Protein AF-A0A1A6G468-F1 (afdb_monomer)

Radius of gyration: 15.58 Å; Cα contacts (8 Å, |Δi|>4): 141; chains: 1; bounding box: 33×45×39 Å

Structure (mmCIF, N/CA/C/O backbone):
data_AF-A0A1A6G468-F1
#
_entry.id   AF-A0A1A6G468-F1
#
loop_
_atom_site.group_PDB
_atom_site.id
_atom_site.type_symbol
_atom_site.label_atom_id
_atom_site.label_alt_id
_atom_site.label_comp_id
_atom_site.label_asym_id
_atom_site.label_entity_id
_atom_site.label_seq_id
_atom_site.pdbx_PDB_ins_code
_atom_site.Cartn_x
_atom_site.Cartn_y
_atom_site.Cartn_z
_atom_site.occupancy
_atom_site.B_iso_or_equiv
_atom_site.auth_seq_id
_atom_site.auth_comp_id
_atom_site.auth_asym_id
_atom_site.auth_atom_id
_atom_site.pdbx_PDB_model_num
ATOM 1 N N . GLU A 1 1 ? 2.244 26.603 7.403 1.00 63.00 1 GLU A N 1
ATOM 2 C CA . GLU A 1 1 ? 0.887 27.161 7.186 1.00 63.00 1 GLU A CA 1
ATOM 3 C C . GLU A 1 1 ? 0.412 27.068 5.733 1.00 63.00 1 GLU A C 1
ATOM 5 O O . GLU A 1 1 ? -0.586 26.402 5.487 1.00 63.00 1 GLU A O 1
ATOM 10 N N . LEU A 1 2 ? 1.125 27.637 4.749 1.00 81.56 2 LEU A N 1
ATOM 11 C CA . LEU A 1 2 ? 0.726 27.554 3.328 1.00 81.56 2 LEU A CA 1
ATOM 12 C C . LEU A 1 2 ? 0.704 26.121 2.764 1.00 81.56 2 LEU A C 1
ATOM 14 O O . LEU A 1 2 ? -0.231 25.760 2.056 1.00 81.56 2 LEU A O 1
ATOM 18 N N . VAL A 1 3 ? 1.693 25.289 3.108 1.00 79.81 3 VAL A N 1
ATOM 19 C CA . VAL A 1 3 ? 1.761 23.889 2.641 1.00 79.81 3 VAL A CA 1
ATOM 20 C C . VAL A 1 3 ? 0.541 23.091 3.106 1.00 79.81 3 VAL A C 1
ATOM 22 O O . VAL A 1 3 ? -0.083 22.399 2.311 1.00 79.81 3 VAL A O 1
ATOM 25 N N . THR A 1 4 ? 0.134 23.252 4.366 1.00 81.19 4 THR A N 1
ATOM 26 C CA . THR A 1 4 ? -1.080 22.625 4.904 1.00 81.19 4 THR A CA 1
ATOM 27 C C . THR A 1 4 ? -2.331 23.125 4.181 1.00 81.19 4 THR A C 1
ATOM 29 O O . THR A 1 4 ? -3.177 22.314 3.811 1.00 81.19 4 THR A O 1
ATOM 32 N N . LYS A 1 5 ? -2.419 24.434 3.897 1.00 88.19 5 LYS A N 1
ATOM 33 C CA . LYS A 1 5 ? -3.547 25.047 3.173 1.00 88.19 5 LYS A CA 1
ATOM 34 C C . LYS A 1 5 ? -3.749 24.464 1.768 1.00 88.19 5 LYS A C 1
ATOM 36 O O . LYS A 1 5 ? -4.887 24.276 1.355 1.00 88.19 5 LYS A O 1
ATOM 41 N N . TYR A 1 6 ? -2.668 24.165 1.048 1.00 90.19 6 TYR A N 1
ATOM 42 C CA . TYR A 1 6 ? -2.725 23.624 -0.320 1.00 90.19 6 TYR A CA 1
ATOM 43 C C . TYR A 1 6 ? -2.484 22.109 -0.403 1.00 90.19 6 TYR A C 1
ATOM 45 O O . TYR A 1 6 ? -2.405 21.546 -1.494 1.00 90.19 6 TYR A O 1
ATOM 53 N N . SER A 1 7 ? -2.411 21.426 0.739 1.00 89.75 7 SER A N 1
ATOM 54 C CA . SER A 1 7 ? -2.079 20.000 0.814 1.00 89.75 7 SER A CA 1
ATOM 55 C C . SER A 1 7 ? -3.054 19.104 0.040 1.00 89.75 7 SER A C 1
ATOM 57 O O . SER A 1 7 ? -2.625 18.194 -0.658 1.00 89.75 7 SER A O 1
ATOM 59 N N . GLN A 1 8 ? -4.350 19.414 0.058 1.00 89.00 8 GLN A N 1
ATOM 60 C CA . GLN A 1 8 ? -5.366 18.691 -0.718 1.00 89.00 8 GLN A CA 1
ATOM 61 C C . GLN A 1 8 ? -5.149 18.804 -2.238 1.00 89.00 8 GLN A C 1
ATOM 63 O O . GLN A 1 8 ? -5.319 17.834 -2.979 1.00 89.00 8 GLN A O 1
ATOM 68 N N . GLN A 1 9 ? -4.715 19.973 -2.722 1.00 92.44 9 GLN A N 1
ATOM 69 C CA . GLN A 1 9 ? -4.382 20.163 -4.138 1.00 92.44 9 GLN A CA 1
ATOM 70 C C . GLN A 1 9 ? -3.110 19.398 -4.510 1.00 92.44 9 GLN A C 1
ATOM 72 O O . GLN A 1 9 ? -3.045 18.811 -5.587 1.00 92.44 9 GLN A O 1
ATOM 77 N N . MET A 1 10 ? -2.135 19.348 -3.599 1.00 92.69 10 MET A N 1
ATOM 78 C CA . MET A 1 10 ? -0.915 18.558 -3.763 1.00 92.69 10 MET A CA 1
ATOM 79 C C . MET A 1 10 ? -1.222 17.057 -3.859 1.00 92.69 10 MET A C 1
ATOM 81 O O . MET A 1 10 ? -0.737 16.411 -4.783 1.00 92.69 10 MET A O 1
ATOM 85 N N . VAL A 1 11 ? -2.060 16.511 -2.967 1.00 92.69 11 VAL A N 1
ATOM 86 C CA . VAL A 1 11 ? -2.504 15.102 -3.010 1.00 92.69 11 VAL A CA 1
ATOM 87 C C . VAL A 1 11 ? -3.143 14.786 -4.362 1.00 92.69 11 VAL A C 1
ATOM 89 O O . VAL A 1 11 ? -2.744 13.838 -5.040 1.00 92.69 11 VAL A O 1
ATOM 92 N N . LYS A 1 12 ? -4.092 15.625 -4.797 1.00 92.94 12 LYS A N 1
ATOM 93 C CA . LYS A 1 12 ? -4.764 15.464 -6.091 1.00 92.94 12 LYS A CA 1
ATOM 94 C C . LYS A 1 12 ? -3.777 15.524 -7.260 1.00 92.94 12 LYS A C 1
ATOM 96 O O . LYS A 1 12 ? -3.847 14.675 -8.145 1.00 92.94 12 LYS A O 1
ATOM 101 N N . GLY A 1 13 ? -2.862 16.492 -7.255 1.00 94.44 13 GLY A N 1
ATOM 102 C CA . GLY A 1 13 ? -1.837 16.641 -8.287 1.00 94.44 13 GLY A CA 1
ATOM 103 C C . GLY A 1 13 ? -0.906 15.431 -8.355 1.00 94.44 13 GLY A C 1
ATOM 104 O O . GLY A 1 13 ? -0.670 14.905 -9.436 1.00 94.44 13 GLY A O 1
ATOM 105 N N . MET A 1 14 ? -0.449 14.927 -7.207 1.00 94.25 14 MET A N 1
ATOM 106 C CA . MET A 1 14 ? 0.407 13.740 -7.130 1.00 94.25 14 MET A CA 1
ATOM 107 C C . MET A 1 14 ? -0.289 12.495 -7.695 1.00 94.25 14 MET A C 1
ATOM 109 O O . MET A 1 14 ? 0.294 11.785 -8.512 1.00 94.25 14 MET A O 1
ATOM 113 N N . LEU A 1 15 ? -1.552 12.256 -7.323 1.00 93.44 15 LEU A N 1
ATOM 114 C CA . LEU A 1 15 ? -2.331 11.138 -7.864 1.00 93.44 15 LEU A CA 1
ATOM 115 C C . LEU A 1 15 ? -2.557 11.267 -9.373 1.00 93.44 15 LEU A C 1
ATOM 117 O O . LEU A 1 15 ? -2.464 10.272 -10.090 1.00 93.44 15 LEU A O 1
ATOM 121 N N . GLN A 1 16 ? -2.823 12.477 -9.873 1.00 94.31 16 GLN A N 1
ATOM 122 C CA . GLN A 1 16 ? -2.962 12.723 -11.310 1.00 94.31 16 GLN A CA 1
ATOM 123 C C . GLN A 1 16 ? -1.652 12.481 -12.062 1.00 94.31 16 GLN A C 1
ATOM 125 O O . GLN A 1 16 ? -1.681 11.899 -13.141 1.00 94.31 16 GLN A O 1
ATOM 130 N N . LEU A 1 17 ? -0.509 12.876 -11.495 1.00 94.75 17 LEU A N 1
ATOM 131 C CA . LEU A 1 17 ? 0.802 12.605 -12.085 1.00 94.75 17 LEU A CA 1
ATOM 132 C C . LEU A 1 17 ? 1.085 11.102 -12.168 1.00 94.75 17 LEU A C 1
ATOM 134 O O . LEU A 1 17 ? 1.522 10.635 -13.215 1.00 94.75 17 LEU A O 1
ATOM 138 N N . LEU A 1 18 ? 0.796 10.341 -11.108 1.00 92.25 18 LEU A N 1
ATOM 139 C CA . LEU A 1 18 ? 0.961 8.882 -11.103 1.00 92.25 18 LEU A CA 1
ATOM 140 C C . LEU A 1 18 ? 0.019 8.194 -12.104 1.00 92.25 18 LEU A C 1
ATOM 142 O O . LEU A 1 18 ? 0.460 7.355 -12.890 1.00 92.25 18 LEU A O 1
ATOM 146 N N . SER A 1 19 ? -1.251 8.607 -12.130 1.00 92.81 19 SER A N 1
ATOM 147 C CA . SER A 1 19 ? -2.275 8.034 -13.017 1.00 92.81 19 SER A CA 1
ATOM 148 C C . SER A 1 19 ? -1.985 8.312 -14.495 1.00 92.81 19 SER A C 1
ATOM 150 O O . SER A 1 19 ? -2.157 7.435 -15.335 1.00 92.81 19 SER A O 1
ATOM 152 N N . ASN A 1 20 ? -1.515 9.521 -14.816 1.00 92.62 20 ASN A N 1
ATOM 153 C CA . ASN A 1 20 ? -1.282 9.959 -16.195 1.00 92.62 20 ASN A CA 1
ATOM 154 C C . ASN A 1 20 ? 0.153 9.698 -16.683 1.00 92.62 20 ASN A C 1
ATOM 156 O O . ASN A 1 20 ? 0.489 10.072 -17.806 1.00 92.62 20 ASN A O 1
ATOM 160 N N . CYS A 1 21 ? 1.021 9.104 -15.857 1.00 91.12 21 CYS A N 1
ATOM 161 C CA . CYS A 1 21 ? 2.400 8.819 -16.241 1.00 91.12 21 CYS A CA 1
ATOM 162 C C . CYS A 1 21 ? 2.435 7.754 -17.362 1.00 91.12 21 CYS A C 1
ATOM 164 O O . CYS A 1 21 ? 1.952 6.641 -17.137 1.00 91.12 21 CYS A O 1
ATOM 166 N N . PRO A 1 22 ? 3.020 8.037 -18.543 1.00 89.06 22 PRO A N 1
ATOM 167 C CA . PRO A 1 22 ? 3.058 7.089 -19.658 1.00 89.06 22 PRO A CA 1
ATOM 168 C C . PRO A 1 22 ? 3.763 5.776 -19.294 1.00 89.06 22 PRO A C 1
ATOM 170 O O . PRO A 1 22 ? 4.799 5.781 -18.616 1.00 89.06 22 PRO A O 1
ATOM 173 N N . ALA A 1 23 ? 3.221 4.650 -19.763 1.00 84.75 23 ALA A N 1
ATOM 174 C CA . ALA A 1 23 ? 3.728 3.309 -19.456 1.00 84.75 23 ALA A CA 1
ATOM 175 C C . ALA A 1 23 ? 5.144 3.063 -20.006 1.00 84.75 23 ALA A C 1
ATOM 177 O O . ALA A 1 23 ? 5.907 2.278 -19.444 1.00 84.75 23 ALA A O 1
ATOM 178 N N . GLU A 1 24 ? 5.513 3.775 -21.069 1.00 84.12 24 GLU A N 1
ATOM 179 C CA . GLU A 1 24 ? 6.810 3.710 -21.740 1.00 84.12 24 GLU A CA 1
ATOM 180 C C . GLU A 1 24 ? 7.930 4.346 -20.898 1.00 84.12 24 GLU A C 1
ATOM 182 O O . GLU A 1 24 ? 9.111 4.078 -21.113 1.00 84.12 24 GLU A O 1
ATOM 187 N N . THR A 1 25 ? 7.578 5.173 -19.906 1.00 87.00 25 THR A N 1
ATOM 188 C CA . THR A 1 25 ? 8.527 5.978 -19.120 1.00 87.00 25 THR A CA 1
ATOM 189 C C . THR A 1 25 ? 8.710 5.464 -17.692 1.00 87.00 25 THR A C 1
ATOM 191 O O . THR A 1 25 ? 8.506 6.179 -16.711 1.00 87.00 25 THR A O 1
ATOM 194 N N . ALA A 1 26 ? 9.164 4.213 -17.558 1.00 88.00 26 ALA A N 1
ATOM 195 C CA . ALA A 1 26 ? 9.391 3.575 -16.255 1.00 88.00 26 ALA A CA 1
ATOM 196 C C . ALA A 1 26 ? 10.322 4.387 -15.327 1.00 88.00 26 ALA A C 1
ATOM 198 O O . ALA A 1 26 ? 10.096 4.446 -14.118 1.00 88.00 26 ALA A O 1
ATOM 199 N N . HIS A 1 27 ? 11.338 5.059 -15.882 1.00 90.19 27 HIS A N 1
ATOM 200 C CA . HIS A 1 27 ? 12.250 5.893 -15.096 1.00 90.19 27 HIS A CA 1
ATOM 201 C C . HIS A 1 27 ? 11.550 7.110 -14.474 1.00 90.19 27 HIS A C 1
ATOM 203 O O . HIS A 1 27 ? 11.727 7.364 -13.287 1.00 90.19 27 HIS A O 1
ATOM 209 N N . LEU A 1 28 ? 10.705 7.816 -15.233 1.00 91.88 28 LEU A N 1
ATOM 210 C CA . LEU A 1 28 ? 9.940 8.949 -14.708 1.00 91.88 28 LEU A CA 1
ATO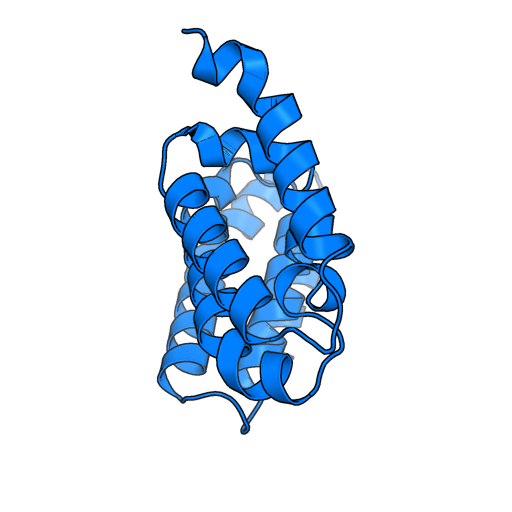M 211 C C . LEU A 1 28 ? 9.000 8.496 -13.587 1.00 91.88 28 LEU A C 1
ATOM 213 O O . LEU A 1 28 ? 8.922 9.136 -12.541 1.00 91.88 28 LEU A O 1
ATOM 217 N N . ARG A 1 29 ? 8.330 7.355 -13.778 1.00 93.88 29 ARG A N 1
ATOM 218 C CA . ARG A 1 29 ? 7.447 6.783 -12.760 1.00 93.88 29 ARG A CA 1
ATOM 219 C C . ARG A 1 29 ? 8.193 6.440 -11.471 1.00 93.88 29 ARG A C 1
ATOM 221 O O . ARG A 1 29 ? 7.673 6.693 -10.388 1.00 93.88 29 ARG A O 1
ATOM 228 N N . LYS A 1 30 ? 9.423 5.927 -11.576 1.00 93.69 30 LYS A N 1
ATOM 229 C CA . LYS A 1 30 ? 10.297 5.689 -10.420 1.00 93.69 30 LYS A CA 1
ATOM 230 C C . LYS A 1 30 ? 10.534 6.972 -9.623 1.00 93.69 30 LYS A C 1
ATOM 232 O O . LYS A 1 30 ? 10.338 6.971 -8.412 1.00 93.69 30 LYS A O 1
ATOM 237 N N . GLU A 1 31 ? 10.917 8.055 -10.294 1.00 94.69 31 GLU A N 1
ATOM 238 C CA . GLU A 1 31 ? 11.186 9.339 -9.635 1.00 94.69 31 GLU A CA 1
ATOM 239 C C . GLU A 1 31 ? 9.920 9.927 -8.998 1.00 94.69 31 GLU A C 1
ATOM 241 O O . GLU A 1 31 ? 9.965 10.404 -7.863 1.00 94.69 31 GLU A O 1
ATOM 246 N N . LEU A 1 32 ? 8.767 9.813 -9.669 1.00 94.56 32 LEU A N 1
ATOM 247 C CA . LEU A 1 32 ? 7.474 10.202 -9.096 1.00 94.56 32 LEU A CA 1
ATOM 248 C C . LEU A 1 32 ? 7.146 9.404 -7.831 1.00 94.56 32 LEU A C 1
ATOM 250 O O . LEU A 1 32 ? 6.709 9.985 -6.840 1.00 94.56 32 LEU A O 1
ATOM 254 N N . LEU A 1 33 ? 7.383 8.091 -7.837 1.00 94.69 33 LEU A N 1
ATOM 255 C CA . LEU A 1 33 ? 7.133 7.232 -6.683 1.00 94.69 33 LEU A CA 1
ATOM 256 C C . LEU A 1 33 ? 8.085 7.544 -5.516 1.00 94.69 33 LEU A C 1
ATOM 258 O O . LEU A 1 33 ? 7.659 7.551 -4.363 1.00 94.69 33 LEU A O 1
ATOM 262 N N . ILE A 1 34 ? 9.352 7.862 -5.796 1.00 95.06 34 ILE A N 1
ATOM 263 C CA . ILE A 1 34 ? 10.320 8.309 -4.781 1.00 95.06 34 ILE A CA 1
ATOM 264 C C . ILE A 1 34 ? 9.892 9.656 -4.181 1.00 95.06 34 ILE A C 1
ATOM 266 O O . ILE A 1 34 ? 9.909 9.826 -2.961 1.00 95.06 34 ILE A O 1
ATOM 270 N N . ALA A 1 35 ? 9.463 10.608 -5.012 1.00 94.81 35 ALA A N 1
ATOM 271 C CA . ALA A 1 35 ? 8.948 11.890 -4.539 1.00 94.81 35 ALA A CA 1
ATOM 272 C C . ALA A 1 35 ? 7.680 11.712 -3.687 1.00 94.81 35 ALA A C 1
ATOM 274 O O . ALA A 1 35 ? 7.579 12.288 -2.602 1.00 94.81 35 ALA A O 1
ATOM 275 N N . ALA A 1 36 ? 6.752 10.860 -4.134 1.00 94.44 36 ALA A N 1
ATOM 276 C CA . ALA A 1 36 ? 5.559 10.497 -3.379 1.00 94.44 36 ALA A CA 1
ATOM 277 C C . ALA A 1 36 ? 5.928 9.885 -2.023 1.00 94.44 36 ALA A C 1
ATOM 279 O O . ALA A 1 36 ? 5.415 10.331 -1.000 1.00 94.44 36 ALA A O 1
ATOM 280 N N . LYS A 1 37 ? 6.881 8.943 -1.987 1.00 95.19 37 LYS A N 1
ATOM 281 C CA . LYS A 1 37 ? 7.392 8.359 -0.741 1.00 95.19 37 LYS A CA 1
ATOM 282 C C . LYS A 1 37 ? 7.845 9.438 0.238 1.00 95.19 37 LYS A C 1
ATOM 284 O O . LYS A 1 37 ? 7.416 9.420 1.388 1.00 95.19 37 LYS A O 1
ATOM 289 N N . HIS A 1 38 ? 8.660 10.398 -0.201 1.00 94.81 38 HIS A N 1
ATOM 290 C CA . HIS A 1 38 ? 9.108 11.476 0.683 1.00 94.81 38 HIS A CA 1
ATOM 291 C C . HIS A 1 38 ? 7.930 12.261 1.271 1.00 94.81 38 HIS A C 1
ATOM 293 O O . HIS A 1 38 ? 7.904 12.496 2.476 1.00 94.81 38 HIS A O 1
ATOM 299 N N . ILE A 1 39 ? 6.912 12.586 0.470 1.00 93.00 39 ILE A N 1
ATOM 300 C CA . ILE A 1 39 ? 5.705 13.277 0.947 1.00 93.00 39 ILE A CA 1
ATOM 301 C C . ILE A 1 39 ? 4.941 12.424 1.973 1.00 93.00 39 ILE A C 1
ATOM 303 O O . ILE A 1 39 ? 4.562 12.933 3.031 1.00 93.00 39 ILE A O 1
ATOM 307 N N . LEU A 1 40 ? 4.752 11.132 1.695 1.00 93.81 40 LEU A N 1
ATOM 308 C CA . LEU A 1 40 ? 4.027 10.187 2.553 1.00 93.81 40 LEU A CA 1
ATOM 309 C C . LEU A 1 40 ? 4.735 9.912 3.889 1.00 93.81 40 LEU A C 1
ATOM 311 O O . LEU A 1 40 ? 4.086 9.517 4.853 1.00 93.81 40 LEU A O 1
ATOM 315 N N . THR A 1 41 ? 6.042 10.165 3.984 1.00 91.38 41 THR A N 1
ATOM 316 C CA . THR A 1 41 ? 6.773 10.095 5.264 1.00 91.38 41 THR A CA 1
ATOM 317 C C . THR A 1 41 ? 6.613 11.345 6.137 1.00 91.38 41 THR A C 1
ATOM 319 O O . THR A 1 41 ? 6.973 11.327 7.311 1.00 91.38 41 THR A O 1
ATOM 322 N N . THR A 1 42 ? 6.033 12.429 5.613 1.00 92.56 42 THR A N 1
ATOM 323 C CA . THR A 1 42 ? 5.772 13.662 6.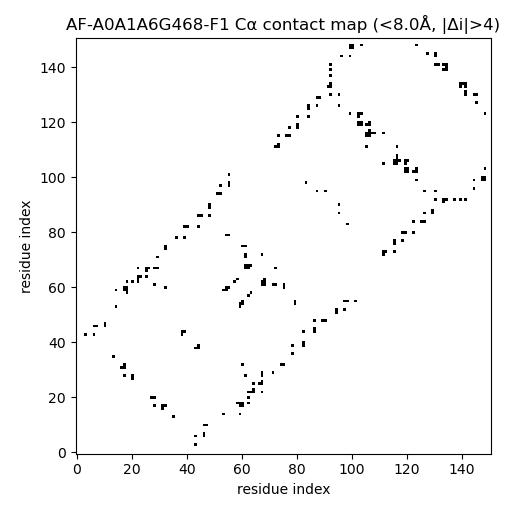380 1.00 92.56 42 THR A CA 1
ATOM 324 C C . THR A 1 42 ? 4.398 13.648 7.056 1.00 92.56 42 THR A C 1
ATOM 326 O O . THR A 1 42 ? 3.578 12.761 6.822 1.00 92.56 42 THR A O 1
ATOM 329 N N . GLU A 1 43 ? 4.093 14.677 7.852 1.00 90.00 43 GLU A N 1
ATOM 330 C CA . GLU A 1 43 ? 2.764 14.888 8.453 1.00 90.00 43 GLU A CA 1
ATOM 331 C C . GLU A 1 43 ? 1.634 15.072 7.420 1.00 90.00 43 GLU A C 1
ATOM 333 O O . GLU A 1 43 ? 0.454 14.926 7.747 1.00 90.00 43 GLU A O 1
ATOM 338 N N . LEU A 1 44 ? 1.967 15.341 6.149 1.00 91.31 44 LEU A N 1
ATOM 339 C CA . LEU A 1 44 ? 0.986 15.459 5.065 1.00 91.31 44 LEU A CA 1
ATOM 340 C C . LEU A 1 44 ? 0.330 14.120 4.704 1.00 91.31 44 LEU A C 1
ATOM 342 O O . LEU A 1 44 ? -0.705 14.125 4.044 1.00 91.31 44 LEU A O 1
ATOM 346 N N . ARG A 1 45 ? 0.868 12.988 5.176 1.00 93.69 45 ARG A N 1
ATOM 347 C CA . ARG A 1 45 ? 0.316 11.638 4.968 1.00 93.69 45 ARG A CA 1
ATOM 348 C C . ARG A 1 45 ? -1.167 11.510 5.315 1.00 93.69 45 ARG A C 1
ATOM 350 O O . ARG A 1 45 ? -1.909 10.845 4.604 1.00 93.69 45 ARG A O 1
ATOM 357 N N . ASN A 1 46 ? -1.629 12.218 6.346 1.00 93.50 46 ASN A N 1
ATOM 358 C CA . ASN A 1 46 ? -3.034 12.178 6.762 1.00 93.50 46 ASN A CA 1
ATOM 359 C C . ASN A 1 46 ? -3.982 12.748 5.695 1.00 93.50 46 ASN A C 1
ATOM 361 O O . ASN A 1 46 ? -5.156 12.398 5.654 1.00 93.50 46 ASN A O 1
ATOM 365 N N . GLN A 1 47 ? -3.478 13.596 4.795 1.00 93.94 47 GLN A N 1
ATOM 366 C CA . GLN A 1 47 ? -4.267 14.158 3.697 1.00 93.94 47 GLN A CA 1
ATOM 367 C C . GLN A 1 47 ? -4.568 13.127 2.599 1.00 93.94 47 GLN A C 1
ATOM 369 O O . GLN A 1 47 ? -5.428 13.386 1.762 1.00 93.94 47 GLN A O 1
ATOM 374 N N . PHE A 1 48 ? -3.897 11.969 2.616 1.00 93.50 48 PHE A N 1
ATOM 375 C CA . PHE A 1 48 ? -4.102 10.875 1.665 1.00 93.50 48 PHE A CA 1
ATOM 376 C C . PHE A 1 48 ? -5.162 9.863 2.111 1.00 93.50 48 PHE A C 1
ATOM 378 O O . PHE A 1 48 ? -5.583 9.044 1.299 1.00 93.50 48 PHE A O 1
ATOM 385 N N . ILE A 1 49 ? -5.627 9.930 3.365 1.00 94.25 49 ILE A N 1
ATOM 386 C CA . ILE A 1 49 ? -6.658 9.024 3.896 1.00 94.25 49 ILE A CA 1
ATOM 387 C C . ILE A 1 49 ? -7.914 8.992 2.999 1.00 94.25 49 ILE A C 1
ATOM 389 O O . ILE A 1 49 ? -8.351 7.899 2.658 1.00 94.25 49 ILE A O 1
ATOM 393 N N . PRO A 1 50 ? -8.460 10.131 2.515 1.00 94.25 50 PRO A N 1
ATOM 394 C CA . PRO A 1 50 ? -9.656 10.122 1.665 1.00 94.25 50 PRO A CA 1
ATOM 395 C C . PRO A 1 50 ? -9.466 9.517 0.264 1.00 94.25 50 PRO A C 1
ATOM 397 O O . PRO A 1 50 ? -10.424 9.464 -0.501 1.00 94.25 50 PRO A O 1
ATOM 400 N N . CYS A 1 51 ? -8.241 9.148 -0.117 1.00 93.62 51 CYS A N 1
ATOM 401 C CA . CYS A 1 51 ? -7.908 8.597 -1.431 1.00 93.62 51 CYS A CA 1
ATOM 402 C C . CYS A 1 51 ? -7.077 7.308 -1.340 1.00 93.62 51 CYS A C 1
ATOM 404 O O . CYS A 1 51 ? -6.296 7.004 -2.246 1.00 93.62 51 CYS A O 1
ATOM 406 N N . MET A 1 52 ? -7.192 6.582 -0.226 1.00 94.25 52 MET A N 1
ATOM 407 C CA . MET A 1 52 ? -6.466 5.330 -0.007 1.00 94.25 52 MET A CA 1
ATOM 408 C C . MET A 1 52 ? -6.860 4.243 -1.003 1.00 94.25 52 MET A C 1
ATOM 410 O O . MET A 1 52 ? -5.987 3.522 -1.474 1.00 94.25 52 MET A O 1
ATOM 414 N N . ASP A 1 53 ? -8.134 4.185 -1.390 1.00 91.69 53 ASP A N 1
ATOM 415 C CA . ASP A 1 53 ? -8.652 3.337 -2.469 1.00 91.69 53 ASP A CA 1
ATOM 416 C C . ASP A 1 53 ? -7.788 3.421 -3.740 1.00 91.69 53 ASP A C 1
ATOM 418 O O . ASP A 1 53 ? -7.392 2.403 -4.302 1.00 91.69 53 ASP A O 1
ATOM 422 N N . LYS A 1 54 ? -7.407 4.640 -4.137 1.00 92.94 54 LYS A N 1
ATOM 423 C CA . LYS A 1 54 ? -6.560 4.889 -5.312 1.00 92.94 54 LYS A CA 1
ATOM 424 C C . LYS A 1 54 ? -5.105 4.507 -5.091 1.00 92.94 54 LYS A C 1
ATOM 426 O O . LYS A 1 54 ? -4.425 4.137 -6.039 1.00 92.94 54 LYS A O 1
ATOM 431 N N . LEU A 1 55 ? -4.604 4.631 -3.864 1.00 93.31 55 LEU A N 1
ATOM 432 C CA . LEU A 1 55 ? -3.234 4.234 -3.532 1.00 93.31 55 LEU A CA 1
ATOM 433 C C . LEU A 1 55 ? -3.073 2.711 -3.461 1.00 93.31 55 LEU A C 1
ATOM 435 O O . LEU A 1 55 ? -1.975 2.217 -3.708 1.00 93.31 55 LEU A O 1
ATOM 439 N N . PHE A 1 56 ? -4.149 1.977 -3.160 1.00 94.06 56 PHE A N 1
ATOM 440 C CA . PHE A 1 56 ? -4.182 0.514 -3.225 1.00 94.06 56 PHE A CA 1
ATOM 441 C C . PHE A 1 56 ? -4.294 -0.034 -4.650 1.00 94.06 56 PHE A C 1
ATOM 443 O O . PHE A 1 56 ? -4.029 -1.216 -4.867 1.00 94.06 56 PHE A O 1
ATOM 450 N N . ASP A 1 57 ? -4.642 0.802 -5.628 1.00 92.38 57 ASP A N 1
ATOM 451 C CA . ASP A 1 57 ? -4.649 0.411 -7.032 1.00 92.38 57 ASP A CA 1
ATOM 452 C C . ASP A 1 57 ? -3.218 0.385 -7.598 1.00 92.38 57 ASP A C 1
ATOM 454 O O . ASP A 1 57 ? -2.588 1.413 -7.873 1.00 92.38 57 ASP A O 1
ATOM 458 N N . GLU A 1 58 ? -2.699 -0.824 -7.816 1.00 89.38 58 GLU A N 1
ATOM 459 C CA . GLU A 1 58 ? -1.385 -1.041 -8.425 1.00 89.38 58 GLU A CA 1
ATOM 460 C C . GLU A 1 58 ? -1.251 -0.392 -9.806 1.00 89.38 58 GLU A C 1
ATOM 462 O O . GLU A 1 58 ? -0.159 0.042 -10.181 1.00 89.38 58 GLU A O 1
ATOM 467 N N . SER A 1 59 ? -2.341 -0.297 -10.572 1.00 89.31 59 SER A N 1
ATOM 468 C CA . SER A 1 59 ? -2.315 0.333 -11.893 1.00 89.31 59 SER A CA 1
ATOM 469 C C . SER A 1 59 ? -2.039 1.837 -11.801 1.00 89.31 59 SER A C 1
ATOM 471 O O . SER A 1 59 ? -1.407 2.405 -12.695 1.00 89.31 59 SER A O 1
ATOM 473 N N . ILE A 1 60 ? -2.410 2.469 -10.684 1.00 91.12 60 ILE A N 1
ATOM 474 C CA . ILE A 1 60 ? -2.100 3.869 -10.398 1.00 91.12 60 ILE A CA 1
ATOM 475 C C . ILE A 1 60 ? -0.667 3.987 -9.876 1.00 91.12 60 ILE A C 1
ATOM 477 O O . ILE A 1 60 ? 0.132 4.744 -10.433 1.00 91.12 60 ILE A O 1
ATOM 481 N N . LEU A 1 61 ? -0.313 3.229 -8.834 1.00 89.31 61 LEU A N 1
ATOM 482 C CA . LEU A 1 61 ? 0.964 3.403 -8.134 1.00 89.31 61 LEU A CA 1
ATOM 483 C C . LEU A 1 61 ? 2.170 2.889 -8.942 1.00 89.31 61 LEU A C 1
ATOM 485 O O . LEU A 1 61 ? 3.210 3.545 -9.003 1.00 89.31 61 LEU A O 1
ATOM 489 N N . ILE A 1 62 ? 2.028 1.730 -9.589 1.00 91.19 62 ILE A N 1
ATOM 490 C CA . ILE A 1 62 ? 3.102 1.019 -10.303 1.00 91.19 62 ILE A CA 1
ATOM 491 C C . ILE A 1 62 ? 2.945 1.141 -11.821 1.00 91.19 62 ILE A C 1
ATOM 493 O O . ILE A 1 62 ? 3.943 1.269 -12.531 1.00 91.19 62 ILE A O 1
ATOM 497 N N . GLY A 1 63 ? 1.709 1.167 -12.323 1.00 89.00 63 GLY A N 1
ATOM 498 C CA . GLY A 1 63 ? 1.425 1.290 -13.754 1.00 89.00 63 GLY A CA 1
ATOM 499 C C . GLY A 1 63 ? 1.241 -0.033 -14.480 1.00 89.00 63 GLY A C 1
ATOM 500 O O . GLY A 1 63 ? 1.412 -1.115 -13.923 1.00 89.00 63 GLY A O 1
ATOM 501 N N . SER A 1 64 ? 0.901 0.071 -15.764 1.00 86.88 64 SER A N 1
ATOM 502 C CA . SER A 1 64 ? 0.679 -1.069 -16.663 1.00 86.88 64 SER A CA 1
ATOM 503 C C . SER A 1 64 ? 1.935 -1.525 -17.418 1.00 86.88 64 SER A C 1
ATOM 505 O O . SER A 1 64 ? 1.924 -2.584 -18.040 1.00 86.88 64 SER A O 1
ATOM 507 N N . GLY A 1 65 ? 3.023 -0.748 -17.380 1.00 87.31 65 GLY A N 1
ATOM 508 C CA . GLY A 1 65 ? 4.264 -1.075 -18.084 1.00 87.31 65 GLY A CA 1
ATOM 509 C C . GLY A 1 65 ? 5.013 -2.240 -17.432 1.00 87.31 65 GLY A C 1
ATOM 510 O O . GLY A 1 65 ? 5.307 -2.194 -16.238 1.00 87.31 65 GLY A O 1
ATOM 511 N N . TYR A 1 66 ? 5.389 -3.251 -18.220 1.00 87.19 66 TYR A N 1
ATOM 512 C CA . TYR A 1 66 ? 6.071 -4.459 -17.732 1.00 87.19 66 TYR A CA 1
ATOM 513 C C . TYR A 1 66 ? 7.360 -4.144 -16.953 1.00 87.19 66 TYR A C 1
ATOM 515 O O . TYR A 1 66 ? 7.516 -4.549 -15.804 1.00 87.19 66 TYR A O 1
ATOM 523 N N . THR A 1 67 ? 8.251 -3.334 -17.534 1.00 87.19 67 THR A N 1
ATOM 524 C CA . THR A 1 67 ? 9.521 -2.936 -16.901 1.00 87.19 67 THR A CA 1
ATOM 525 C C . THR A 1 67 ? 9.308 -2.187 -15.586 1.00 87.19 67 THR A C 1
ATOM 527 O O . THR A 1 67 ? 10.044 -2.393 -14.620 1.00 87.19 67 THR A O 1
ATOM 530 N N . ALA A 1 68 ? 8.296 -1.315 -15.529 1.00 86.38 68 ALA A N 1
ATOM 531 C CA . ALA A 1 68 ? 7.945 -0.602 -14.306 1.00 86.38 68 ALA A CA 1
ATOM 532 C C . ALA A 1 68 ? 7.415 -1.575 -13.243 1.00 86.38 68 ALA A C 1
ATOM 534 O O . ALA A 1 68 ? 7.832 -1.502 -12.092 1.00 86.38 68 ALA A O 1
ATOM 535 N N . ARG A 1 69 ? 6.567 -2.534 -13.626 1.00 87.38 69 ARG A N 1
ATOM 536 C CA . ARG A 1 69 ? 6.011 -3.538 -12.710 1.00 87.38 69 ARG A CA 1
ATOM 537 C C . ARG A 1 69 ? 7.086 -4.426 -12.088 1.00 87.38 69 ARG A C 1
ATOM 539 O O . ARG A 1 69 ? 7.071 -4.638 -10.880 1.00 87.38 69 ARG A O 1
ATOM 546 N N . GLU A 1 70 ? 8.056 -4.872 -12.873 1.00 85.94 70 GLU A N 1
ATOM 547 C CA . GLU A 1 70 ? 9.155 -5.700 -12.365 1.00 85.94 70 GLU A CA 1
ATOM 548 C C . GLU A 1 70 ? 10.079 -4.937 -11.408 1.00 85.94 70 GLU A C 1
ATOM 550 O O . GLU A 1 70 ? 10.524 -5.471 -10.396 1.00 85.94 70 GLU A O 1
ATOM 555 N N . THR A 1 71 ? 10.346 -3.659 -11.685 1.00 88.44 71 THR A N 1
ATOM 556 C CA . THR A 1 71 ? 11.349 -2.889 -10.930 1.00 88.44 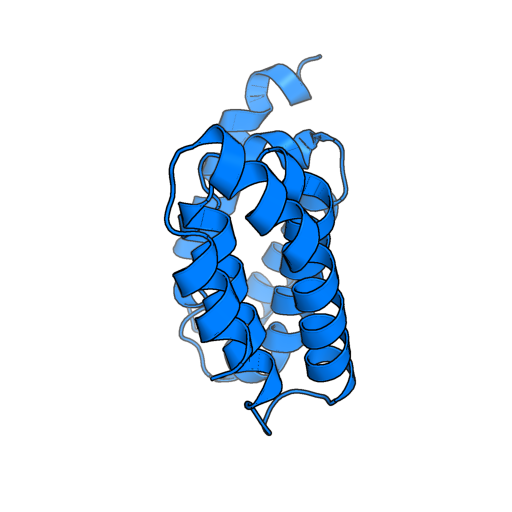71 THR A CA 1
ATOM 557 C C . THR A 1 71 ? 10.777 -2.085 -9.764 1.00 88.44 71 THR A C 1
ATOM 559 O O . THR A 1 71 ? 11.477 -1.857 -8.776 1.00 88.44 71 THR A O 1
ATOM 562 N N . LEU A 1 72 ? 9.523 -1.631 -9.853 1.00 93.50 72 LEU A N 1
ATOM 563 C CA . LEU A 1 72 ? 8.936 -0.692 -8.892 1.00 93.50 72 LEU A CA 1
ATOM 564 C C . LEU A 1 72 ? 8.087 -1.366 -7.819 1.00 93.50 72 LEU A C 1
ATOM 566 O O . LEU A 1 72 ? 7.909 -0.756 -6.766 1.00 93.50 72 LEU A O 1
ATOM 570 N N . ARG A 1 73 ? 7.612 -2.604 -8.029 1.00 94.44 73 ARG A N 1
ATOM 571 C CA . ARG A 1 73 ? 6.798 -3.344 -7.045 1.00 94.44 73 ARG A CA 1
ATOM 572 C C . ARG A 1 73 ? 7.394 -3.316 -5.629 1.00 94.44 73 ARG A C 1
ATOM 574 O O . ARG A 1 73 ? 6.700 -2.858 -4.721 1.00 94.44 73 ARG A O 1
ATOM 581 N N . PRO A 1 74 ? 8.680 -3.666 -5.406 1.00 94.94 74 PRO A N 1
ATOM 582 C CA . PRO A 1 74 ? 9.261 -3.626 -4.062 1.00 94.94 74 PRO A CA 1
ATOM 583 C C . PRO A 1 74 ? 9.232 -2.232 -3.415 1.00 94.94 74 PRO A C 1
ATOM 585 O O . PRO A 1 74 ? 8.939 -2.100 -2.224 1.00 94.94 74 PRO A O 1
ATOM 588 N N . LEU A 1 75 ? 9.511 -1.180 -4.193 1.00 95.00 75 LEU A N 1
ATOM 589 C CA . LEU A 1 75 ? 9.492 0.203 -3.713 1.00 95.00 75 LEU A CA 1
ATOM 590 C C . LEU A 1 75 ? 8.064 0.668 -3.400 1.00 95.00 75 LEU A C 1
ATOM 592 O O . LEU A 1 75 ? 7.840 1.298 -2.365 1.00 95.00 75 LEU A O 1
ATOM 596 N N . ALA A 1 76 ? 7.114 0.351 -4.278 1.00 95.62 76 ALA A N 1
ATOM 597 C CA . ALA A 1 76 ? 5.712 0.717 -4.149 1.00 95.62 76 ALA A CA 1
ATOM 598 C C . ALA A 1 76 ? 5.083 0.061 -2.918 1.00 95.62 76 ALA A C 1
ATOM 600 O O . ALA A 1 76 ? 4.550 0.771 -2.066 1.00 95.62 76 ALA A O 1
ATOM 601 N N . TYR A 1 77 ? 5.228 -1.259 -2.763 1.00 96.56 77 TYR A N 1
ATOM 602 C CA . TYR A 1 77 ? 4.666 -1.976 -1.618 1.00 96.56 77 TYR A CA 1
ATOM 603 C C . TYR A 1 77 ? 5.304 -1.555 -0.300 1.00 96.56 77 TYR A C 1
ATOM 605 O O . TYR A 1 77 ? 4.579 -1.367 0.668 1.00 96.56 77 TYR A O 1
ATOM 613 N N . SER A 1 78 ? 6.623 -1.330 -0.255 1.00 95.94 78 SER A N 1
ATOM 614 C CA . SER A 1 78 ? 7.274 -0.83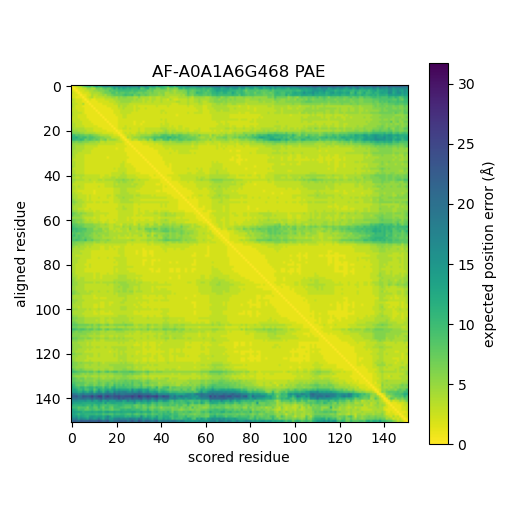0 0.968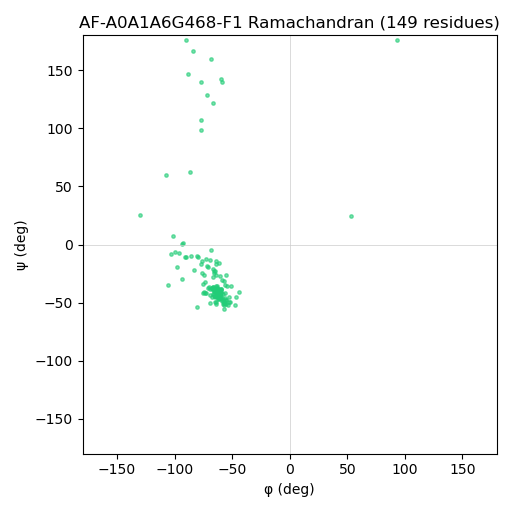 1.00 95.94 78 SER A CA 1
ATOM 615 C C . SER A 1 78 ? 6.761 0.562 1.344 1.00 95.94 78 SER A C 1
ATOM 617 O O . SER A 1 78 ? 6.432 0.815 2.497 1.00 95.94 78 SER A O 1
ATOM 619 N N . THR A 1 79 ? 6.629 1.456 0.358 1.00 95.75 79 THR A N 1
ATOM 620 C CA . THR A 1 79 ? 6.105 2.815 0.576 1.00 95.75 79 THR A CA 1
ATOM 621 C C . THR A 1 79 ? 4.657 2.788 1.063 1.00 95.75 79 THR A C 1
ATOM 623 O O . THR A 1 79 ? 4.294 3.520 1.984 1.00 95.75 79 THR A O 1
ATOM 626 N N . LEU A 1 80 ? 3.824 1.941 0.459 1.00 96.38 80 LEU A N 1
ATOM 627 C CA . LEU A 1 80 ? 2.423 1.815 0.832 1.00 96.38 80 LEU A CA 1
ATOM 628 C C . LEU A 1 80 ? 2.257 1.137 2.196 1.00 96.38 80 LEU A C 1
ATOM 630 O O . LEU A 1 80 ? 1.408 1.554 2.977 1.00 96.38 80 LEU A O 1
ATOM 634 N N . ALA A 1 81 ? 3.090 0.145 2.512 1.00 96.75 81 ALA A N 1
ATOM 635 C CA . ALA A 1 81 ? 3.089 -0.522 3.808 1.00 96.75 81 ALA A CA 1
ATOM 636 C C . ALA A 1 81 ? 3.436 0.447 4.936 1.00 96.75 81 ALA A C 1
ATOM 638 O O . ALA A 1 81 ? 2.732 0.484 5.946 1.00 96.75 81 ALA A O 1
ATOM 639 N N . ASP A 1 82 ? 4.468 1.273 4.737 1.00 96.19 82 ASP A N 1
ATOM 640 C CA . ASP A 1 82 ? 4.830 2.331 5.675 1.00 96.19 82 ASP A CA 1
ATOM 641 C C . ASP A 1 82 ? 3.655 3.295 5.869 1.00 96.19 82 ASP A C 1
ATOM 643 O O . ASP A 1 82 ? 3.274 3.578 7.006 1.00 96.19 82 ASP A O 1
ATOM 647 N N . LEU A 1 83 ? 3.028 3.767 4.785 1.00 96.25 83 LEU A N 1
ATOM 648 C CA . LEU A 1 83 ? 1.870 4.657 4.875 1.00 96.25 83 LEU A CA 1
ATOM 649 C C . LEU A 1 83 ? 0.733 4.021 5.682 1.00 96.25 83 LEU A C 1
ATOM 651 O O . LEU A 1 83 ? 0.294 4.608 6.672 1.00 96.25 83 LEU A O 1
ATOM 655 N N . VAL A 1 84 ? 0.287 2.824 5.287 1.00 96.88 84 VAL A N 1
ATOM 656 C CA . VAL A 1 84 ? -0.802 2.087 5.946 1.00 96.88 84 VAL A CA 1
ATOM 657 C C . VAL A 1 84 ? -0.488 1.885 7.416 1.00 96.88 84 VAL A C 1
ATOM 659 O O . VAL A 1 84 ? -1.339 2.162 8.257 1.00 96.88 84 VAL A O 1
ATOM 662 N N . HIS A 1 85 ? 0.736 1.470 7.747 1.00 95.94 85 HIS A N 1
ATOM 663 C CA . HIS A 1 85 ? 1.149 1.307 9.131 1.00 95.94 85 HIS A CA 1
ATOM 664 C C . HIS A 1 85 ? 0.934 2.598 9.927 1.00 95.94 85 HIS A C 1
ATOM 666 O O . HIS A 1 85 ? 0.333 2.554 11.000 1.00 95.94 85 HIS A O 1
ATOM 672 N N . HIS A 1 86 ? 1.355 3.748 9.402 1.00 95.69 86 HIS A N 1
ATOM 673 C CA . HIS A 1 86 ? 1.219 5.027 10.099 1.00 95.69 86 HIS A CA 1
ATOM 674 C C . HIS A 1 86 ? -0.232 5.508 10.212 1.00 95.69 86 HIS A C 1
ATOM 676 O O . HIS A 1 86 ? -0.605 6.058 11.249 1.00 95.69 86 HIS A O 1
ATOM 682 N N . VAL A 1 87 ? -1.059 5.313 9.181 1.00 95.38 87 VAL A N 1
ATOM 683 C CA . VAL A 1 87 ? -2.423 5.871 9.152 1.00 95.38 87 VAL A CA 1
ATOM 684 C C . VAL A 1 87 ? -3.512 4.900 9.613 1.00 95.38 87 VAL A C 1
ATOM 686 O O . VAL A 1 87 ? -4.639 5.346 9.805 1.00 95.38 87 VAL A O 1
ATOM 689 N N . ARG A 1 88 ? -3.201 3.614 9.858 1.00 94.38 88 ARG A N 1
ATOM 690 C CA . ARG A 1 88 ? -4.172 2.525 10.130 1.00 94.38 88 ARG A CA 1
ATOM 691 C C . ARG A 1 88 ? -5.306 2.881 11.094 1.00 94.38 88 ARG A C 1
ATOM 693 O O . ARG A 1 88 ? -6.450 2.535 10.840 1.00 94.38 88 ARG A O 1
ATOM 700 N N . GLN A 1 89 ? -5.010 3.620 12.163 1.00 93.06 89 GLN A N 1
ATOM 701 C CA . GLN A 1 89 ? -5.994 3.993 13.192 1.00 93.06 89 GLN A CA 1
ATOM 702 C C . GLN A 1 89 ? -7.101 4.924 12.665 1.00 93.06 89 GLN A C 1
ATOM 704 O O . GLN A 1 89 ? -8.211 4.961 13.201 1.00 93.06 89 GLN A O 1
ATOM 709 N N . HIS A 1 90 ? -6.811 5.662 11.597 1.00 92.94 90 HIS A N 1
ATOM 710 C CA . HIS A 1 90 ? -7.723 6.600 10.953 1.00 92.94 90 HIS A CA 1
ATOM 711 C C . HIS A 1 90 ? -8.391 6.014 9.704 1.00 92.94 90 HIS A C 1
ATOM 713 O O . HIS A 1 90 ? -9.270 6.663 9.144 1.00 92.94 90 HIS A O 1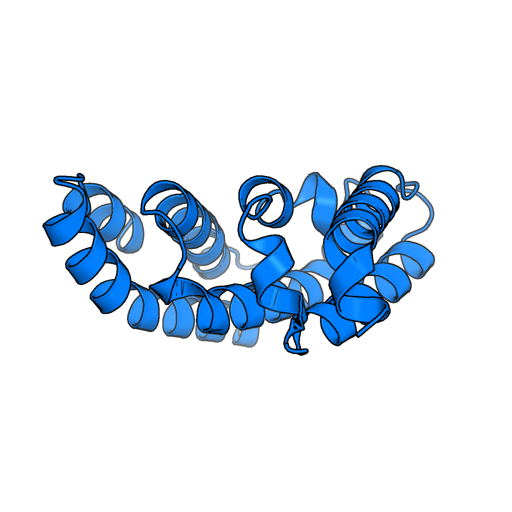
ATOM 719 N N . LEU A 1 91 ? -7.991 4.815 9.268 1.00 93.12 91 LEU A N 1
ATOM 720 C CA . LEU A 1 91 ? -8.597 4.166 8.111 1.00 93.12 91 LEU A CA 1
ATOM 721 C C . LEU A 1 91 ? -9.959 3.556 8.477 1.00 93.12 91 LEU A C 1
ATOM 723 O O . LEU A 1 91 ? -10.090 2.972 9.561 1.00 93.12 91 LEU A O 1
ATOM 727 N N . PRO A 1 92 ? -10.966 3.671 7.592 1.00 92.19 92 PRO A N 1
ATOM 728 C CA . PRO A 1 92 ? -12.210 2.921 7.716 1.00 92.19 92 PRO A CA 1
ATOM 729 C C . PRO A 1 92 ? -11.965 1.427 7.472 1.00 92.19 92 PRO A C 1
ATOM 731 O O . PRO A 1 92 ? -10.984 1.035 6.828 1.00 92.19 92 PRO A O 1
ATOM 734 N N . LEU A 1 93 ? -12.881 0.575 7.942 1.00 91.12 93 LEU A N 1
ATOM 735 C CA . LEU A 1 93 ? -12.753 -0.876 7.781 1.00 91.12 93 LEU A CA 1
ATOM 736 C C . LEU A 1 93 ? -12.667 -1.310 6.303 1.00 91.12 93 LEU A C 1
ATOM 738 O O . LEU A 1 93 ? -11.988 -2.289 5.991 1.00 91.12 93 LEU A O 1
ATOM 742 N N . SER A 1 94 ? -13.293 -0.565 5.384 1.00 91.56 94 SER A N 1
ATOM 743 C CA . SER A 1 94 ? -13.208 -0.809 3.936 1.00 91.56 94 SER A CA 1
ATOM 744 C C . SER A 1 94 ? -11.774 -0.728 3.409 1.00 91.56 94 SER A C 1
ATOM 746 O O . SER A 1 94 ? -11.329 -1.620 2.690 1.00 91.56 94 SER A O 1
ATOM 748 N N . ASP A 1 95 ? -11.031 0.300 3.816 1.00 94.19 95 ASP A N 1
ATOM 749 C CA . ASP A 1 95 ? -9.668 0.549 3.345 1.00 94.19 95 ASP A CA 1
ATOM 750 C C . ASP A 1 95 ? -8.683 -0.420 4.000 1.00 94.19 95 ASP A C 1
ATOM 752 O O . ASP A 1 95 ? -7.748 -0.894 3.357 1.00 94.19 95 ASP A O 1
ATOM 756 N N . LEU A 1 96 ? -8.932 -0.788 5.262 1.00 94.00 96 LEU A N 1
ATOM 757 C CA . LEU A 1 96 ? -8.199 -1.866 5.926 1.00 94.00 96 LEU A CA 1
ATOM 758 C C . LEU A 1 96 ? -8.406 -3.207 5.211 1.00 94.00 96 LEU A C 1
ATOM 760 O O . LEU A 1 96 ? -7.448 -3.960 5.051 1.00 94.00 96 LEU A O 1
ATOM 764 N N . SER A 1 97 ? -9.619 -3.494 4.730 1.00 92.62 97 SER A N 1
ATOM 765 C CA . SER A 1 97 ? -9.873 -4.701 3.938 1.00 92.62 97 SER A CA 1
ATOM 766 C C . SER A 1 97 ? -9.122 -4.688 2.605 1.00 92.62 97 SER A C 1
ATOM 768 O O . SER A 1 97 ? -8.644 -5.742 2.190 1.00 92.62 97 SER A O 1
ATOM 770 N N . LEU A 1 98 ? -9.016 -3.540 1.928 1.00 93.75 98 LEU A N 1
ATOM 771 C CA . LEU 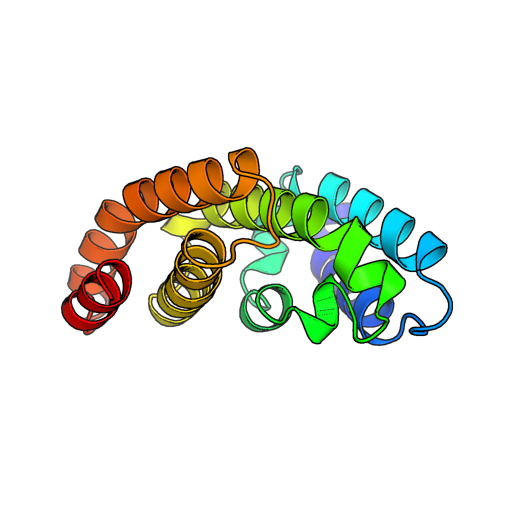A 1 98 ? -8.227 -3.419 0.694 1.00 93.75 98 LEU A CA 1
ATOM 772 C C . LEU A 1 98 ? -6.734 -3.624 0.967 1.00 93.75 98 LEU A C 1
ATOM 774 O O . LEU A 1 98 ? -6.074 -4.365 0.239 1.00 93.75 98 LEU A O 1
ATOM 778 N N . ALA A 1 99 ? -6.220 -3.040 2.055 1.00 95.06 99 ALA A N 1
ATOM 779 C CA . ALA A 1 99 ? -4.847 -3.261 2.493 1.00 95.06 99 ALA A CA 1
ATOM 780 C C . ALA A 1 99 ? -4.578 -4.752 2.738 1.00 95.06 99 ALA A C 1
ATOM 782 O O . ALA A 1 99 ? -3.603 -5.292 2.224 1.00 95.06 99 ALA A O 1
ATOM 783 N N . VAL A 1 100 ? -5.463 -5.430 3.476 1.00 94.94 100 VAL A N 1
ATOM 784 C CA . VAL A 1 100 ? -5.352 -6.871 3.736 1.00 94.94 100 VAL A CA 1
ATOM 785 C C . VAL A 1 100 ? -5.296 -7.665 2.435 1.00 94.94 100 VAL A C 1
ATOM 787 O O . VAL A 1 100 ? -4.378 -8.456 2.259 1.00 94.94 100 VAL A O 1
ATOM 790 N N . GLN A 1 101 ? -6.220 -7.420 1.503 1.00 92.94 101 GLN A N 1
ATOM 791 C CA . GLN A 1 101 ? -6.253 -8.135 0.225 1.00 92.94 101 GLN A CA 1
ATOM 792 C C . GLN A 1 101 ? -4.974 -7.941 -0.594 1.00 92.94 101 GLN A C 1
ATOM 794 O O . GLN A 1 101 ? -4.506 -8.881 -1.231 1.00 92.94 101 GLN A O 1
ATOM 799 N N . LEU A 1 102 ? -4.415 -6.731 -0.599 1.00 94.56 102 LEU A N 1
ATOM 800 C CA . LEU A 1 102 ? -3.186 -6.436 -1.325 1.00 94.56 102 LEU A CA 1
ATOM 801 C C . LEU A 1 102 ? -1.974 -7.121 -0.681 1.00 94.56 102 LEU A C 1
ATOM 803 O O . LEU A 1 102 ? -1.209 -7.800 -1.357 1.00 94.56 102 LEU A O 1
ATOM 807 N N . PHE A 1 103 ? -1.801 -6.960 0.632 1.00 95.75 103 PHE A N 1
ATOM 808 C CA . PHE A 1 103 ? -0.626 -7.481 1.328 1.00 95.75 103 PHE A CA 1
ATOM 809 C C . PHE A 1 103 ? -0.680 -8.994 1.557 1.00 95.75 103 PHE A C 1
ATOM 811 O O . PHE A 1 103 ? 0.382 -9.597 1.648 1.00 95.75 103 PHE A O 1
ATOM 818 N N . ALA A 1 104 ? -1.862 -9.616 1.591 1.00 94.50 104 ALA A N 1
ATOM 819 C CA . ALA A 1 104 ? -1.993 -11.074 1.560 1.00 94.50 104 ALA A CA 1
ATOM 820 C C . ALA A 1 104 ? -1.480 -11.635 0.225 1.00 94.50 104 ALA A C 1
ATOM 822 O O . ALA A 1 104 ? -0.567 -12.450 0.222 1.00 94.50 104 ALA A O 1
ATOM 823 N N . LYS A 1 105 ? -1.928 -11.077 -0.912 1.00 93.12 105 LYS A N 1
ATOM 824 C CA . LYS A 1 105 ? -1.433 -11.473 -2.246 1.00 93.12 105 LYS A CA 1
ATOM 825 C C . LYS A 1 105 ? 0.083 -11.348 -2.393 1.00 93.12 105 LYS A C 1
ATOM 827 O O . LYS A 1 105 ? 0.698 -12.156 -3.077 1.00 93.12 105 LYS A O 1
ATOM 832 N N . ASN A 1 106 ? 0.691 -10.349 -1.751 1.00 94.31 106 ASN A N 1
ATOM 833 C CA . ASN A 1 106 ? 2.143 -10.175 -1.780 1.00 94.31 106 ASN A CA 1
ATOM 834 C C . ASN A 1 106 ? 2.910 -11.309 -1.086 1.00 94.31 106 ASN A C 1
ATOM 836 O O . ASN A 1 106 ? 4.098 -11.458 -1.357 1.00 94.31 106 ASN A O 1
ATOM 840 N N . ILE A 1 107 ? 2.286 -12.050 -0.163 1.00 94.19 107 ILE A N 1
ATOM 841 C CA . ILE A 1 107 ? 2.923 -13.162 0.558 1.00 94.19 107 ILE A CA 1
ATOM 842 C C . ILE A 1 107 ? 3.058 -14.375 -0.362 1.00 94.19 107 ILE A C 1
ATOM 844 O O . ILE A 1 107 ? 4.122 -14.990 -0.383 1.00 94.19 107 ILE A O 1
ATOM 848 N N . ASP A 1 108 ? 2.027 -14.652 -1.160 1.00 90.88 108 ASP A N 1
ATOM 849 C CA . ASP A 1 108 ? 1.992 -15.793 -2.083 1.00 90.88 108 ASP A CA 1
ATOM 850 C C . ASP A 1 108 ? 2.642 -15.500 -3.444 1.00 90.88 108 ASP A C 1
ATOM 852 O O . ASP A 1 108 ? 2.855 -16.404 -4.251 1.00 90.88 108 ASP A O 1
ATOM 856 N N . ASP A 1 109 ? 2.975 -14.237 -3.726 1.00 92.75 109 ASP A N 1
ATOM 857 C CA . ASP A 1 109 ? 3.655 -13.854 -4.961 1.00 92.75 109 ASP A CA 1
ATOM 858 C C . ASP A 1 109 ? 5.153 -14.206 -4.898 1.00 92.75 109 ASP A C 1
ATOM 860 O O . ASP A 1 109 ? 5.978 -13.459 -4.361 1.00 92.75 109 ASP A O 1
ATOM 864 N N . GLU A 1 110 ? 5.514 -15.346 -5.491 1.00 92.25 110 GLU A N 1
ATOM 865 C CA . GLU A 1 110 ? 6.898 -15.837 -5.602 1.00 92.25 110 GLU A CA 1
ATOM 866 C C . GLU A 1 110 ? 7.815 -14.929 -6.440 1.00 92.25 110 GLU A C 1
ATOM 868 O O . GLU A 1 110 ? 9.039 -15.035 -6.355 1.00 92.25 110 GLU A O 1
ATOM 873 N N . SER A 1 111 ? 7.254 -14.021 -7.246 1.00 92.12 111 SER A N 1
ATOM 874 C CA . SER A 1 111 ? 8.054 -13.065 -8.021 1.00 92.12 111 SER A CA 1
ATOM 875 C C . SER A 1 111 ? 8.544 -11.878 -7.184 1.00 92.12 111 SER A C 1
ATOM 877 O O . SER A 1 111 ? 9.395 -11.108 -7.640 1.00 92.12 111 SER A O 1
ATOM 879 N N . LEU A 1 112 ? 8.041 -11.716 -5.955 1.00 93.94 112 LEU A N 1
ATOM 880 C CA . LEU A 1 112 ? 8.495 -10.682 -5.033 1.00 93.94 112 LEU A CA 1
ATOM 881 C C . LEU A 1 112 ? 9.673 -11.160 -4.173 1.00 93.94 112 LEU A C 1
ATOM 883 O O . LEU A 1 112 ? 9.740 -12.320 -3.770 1.00 93.94 112 LEU A O 1
ATOM 887 N N . PRO A 1 113 ? 10.604 -10.260 -3.804 1.00 94.94 113 PRO A N 1
ATOM 888 C CA . PRO A 1 113 ? 11.658 -10.599 -2.857 1.00 94.94 113 PRO A CA 1
ATOM 889 C C . PRO A 1 113 ? 11.090 -11.043 -1.501 1.00 94.94 113 PRO A C 1
ATOM 891 O O . PRO A 1 113 ? 10.172 -10.413 -0.973 1.00 94.94 113 PRO A O 1
ATOM 894 N N . SER A 1 114 ? 11.726 -12.030 -0.861 1.00 95.50 114 SER A N 1
ATOM 895 C CA . SER A 1 114 ? 11.319 -12.537 0.465 1.00 95.50 114 SER A CA 1
ATOM 896 C C . SER A 1 114 ? 11.244 -11.452 1.555 1.00 95.50 114 SER A C 1
ATOM 898 O O . SER A 1 114 ? 10.451 -11.538 2.497 1.00 95.50 114 SER A O 1
ATOM 900 N N . SER A 1 115 ? 12.015 -10.368 1.412 1.00 95.94 115 SER A N 1
ATOM 901 C CA . SER A 1 115 ? 11.918 -9.196 2.289 1.00 95.94 115 SER A CA 1
ATOM 902 C C . SER A 1 115 ? 10.555 -8.499 2.205 1.00 95.94 115 SER A C 1
ATOM 904 O O . SER A 1 115 ? 10.040 -8.061 3.234 1.00 95.94 115 SER A O 1
ATOM 906 N N . ILE A 1 116 ? 9.951 -8.427 1.014 1.00 96.75 116 ILE A N 1
ATOM 907 C CA . ILE A 1 116 ? 8.629 -7.831 0.787 1.00 96.75 116 ILE A CA 1
ATOM 908 C C . ILE A 1 116 ? 7.525 -8.735 1.333 1.00 96.75 116 ILE A C 1
ATOM 910 O O . ILE A 1 116 ? 6.623 -8.240 2.007 1.00 96.75 116 ILE A O 1
ATOM 914 N N . GLN A 1 117 ? 7.635 -10.049 1.128 1.00 96.81 117 GLN A N 1
ATOM 915 C CA . GLN A 1 117 ? 6.728 -11.038 1.721 1.00 96.81 117 GLN A CA 1
ATOM 916 C C . GLN A 1 117 ? 6.743 -10.929 3.255 1.00 96.81 117 GLN A C 1
ATOM 918 O O . GLN A 1 117 ? 5.713 -10.715 3.888 1.00 96.81 117 GLN A O 1
ATOM 923 N N . THR A 1 118 ? 7.936 -10.934 3.862 1.00 96.62 118 THR A N 1
ATOM 924 C CA . THR A 1 118 ? 8.110 -10.804 5.320 1.00 96.62 118 THR A CA 1
ATOM 925 C C . THR A 1 118 ? 7.538 -9.490 5.862 1.00 96.62 118 THR A C 1
ATOM 927 O O . THR A 1 118 ? 6.932 -9.457 6.934 1.00 96.62 118 THR A O 1
ATOM 930 N N . MET A 1 119 ? 7.748 -8.385 5.146 1.00 97.50 119 MET A N 1
ATOM 931 C CA . MET A 1 119 ? 7.212 -7.071 5.504 1.00 97.50 119 MET A CA 1
ATOM 932 C C . MET A 1 119 ? 5.681 -7.044 5.412 1.00 97.50 119 MET A C 1
ATOM 934 O O . MET A 1 119 ? 5.035 -6.534 6.328 1.00 97.50 119 MET A O 1
ATOM 938 N N . SER A 1 120 ? 5.111 -7.682 4.389 1.00 96.94 120 SER A N 1
ATOM 939 C CA . SER A 1 120 ? 3.664 -7.849 4.229 1.00 96.94 120 SER A CA 1
ATOM 940 C C . SER A 1 120 ? 3.069 -8.655 5.389 1.00 96.94 120 SER A C 1
ATOM 942 O O . SER A 1 120 ? 2.145 -8.170 6.040 1.00 96.94 120 SER A O 1
ATOM 944 N N . CYS A 1 121 ? 3.673 -9.792 5.768 1.00 95.81 121 CYS A N 1
ATOM 945 C CA . CYS A 1 121 ? 3.265 -10.564 6.953 1.00 95.81 121 CYS A CA 1
ATOM 946 C C . CYS A 1 121 ? 3.272 -9.709 8.229 1.00 95.81 121 CYS A C 1
ATOM 948 O O . CYS A 1 121 ? 2.310 -9.702 8.997 1.00 95.81 121 CYS A O 1
ATOM 950 N N . LYS A 1 122 ? 4.354 -8.954 8.462 1.00 96.00 122 LYS A N 1
ATOM 951 C CA . LYS A 1 122 ? 4.472 -8.076 9.638 1.00 96.00 122 LYS A CA 1
ATOM 952 C C . LYS A 1 122 ? 3.404 -6.989 9.647 1.00 96.00 122 LYS A C 1
ATOM 954 O O . LYS A 1 122 ? 2.872 -6.677 10.711 1.00 96.00 122 LYS A O 1
ATOM 959 N N . LEU A 1 123 ? 3.098 -6.389 8.498 1.00 96.25 123 LEU A N 1
ATOM 960 C CA . LEU A 1 123 ? 2.047 -5.383 8.405 1.00 96.25 123 LEU A CA 1
ATOM 961 C C . LEU A 1 123 ? 0.686 -5.994 8.727 1.00 96.25 123 LEU A C 1
ATOM 963 O O . LEU A 1 123 ? -0.011 -5.462 9.585 1.00 96.25 123 LEU A O 1
ATOM 967 N N . LEU A 1 124 ? 0.349 -7.122 8.099 1.00 95.75 124 LEU A N 1
ATOM 968 C CA . LEU A 1 124 ? -0.890 -7.855 8.338 1.00 95.75 124 LEU A CA 1
ATOM 969 C C . LEU A 1 124 ? -1.093 -8.143 9.833 1.00 95.75 124 LEU A C 1
ATOM 971 O O . LEU A 1 124 ? -2.126 -7.769 10.384 1.00 95.75 124 LEU A O 1
ATOM 975 N N . LEU A 1 125 ? -0.081 -8.678 10.523 1.00 93.44 125 LEU A N 1
ATOM 976 C CA . LEU A 1 125 ? -0.139 -8.906 11.975 1.00 93.44 125 LEU A CA 1
ATOM 977 C C . LEU A 1 125 ? -0.460 -7.624 12.762 1.00 93.44 125 LEU A C 1
ATOM 979 O O . LEU A 1 125 ? -1.287 -7.644 13.668 1.00 93.44 125 LEU A O 1
ATOM 983 N N . ASN A 1 126 ? 0.139 -6.492 12.384 1.00 92.94 126 ASN A N 1
ATOM 984 C CA . ASN A 1 126 ? -0.129 -5.196 13.018 1.00 92.94 126 ASN A CA 1
ATOM 985 C C . ASN A 1 126 ? -1.520 -4.620 12.693 1.00 92.94 126 ASN A C 1
ATOM 987 O O . ASN A 1 126 ? -1.989 -3.718 13.395 1.00 92.94 126 ASN A O 1
ATOM 991 N N . LEU A 1 127 ? -2.170 -5.088 11.624 1.00 94.06 127 LEU A N 1
ATOM 992 C CA . LEU A 1 127 ? -3.526 -4.678 11.264 1.00 94.06 127 LEU A CA 1
ATOM 993 C C . LEU A 1 127 ? -4.598 -5.455 12.031 1.00 94.06 127 LEU A C 1
ATOM 995 O O . LEU A 1 127 ? -5.688 -4.914 12.190 1.00 94.06 127 LEU A O 1
ATOM 999 N N . VAL A 1 128 ? -4.303 -6.648 12.563 1.00 92.31 128 VAL A N 1
ATOM 1000 C CA . VAL A 1 128 ? -5.276 -7.483 13.297 1.00 92.31 128 VAL A CA 1
ATOM 1001 C C . VAL A 1 128 ? -5.939 -6.711 14.441 1.00 92.31 128 VA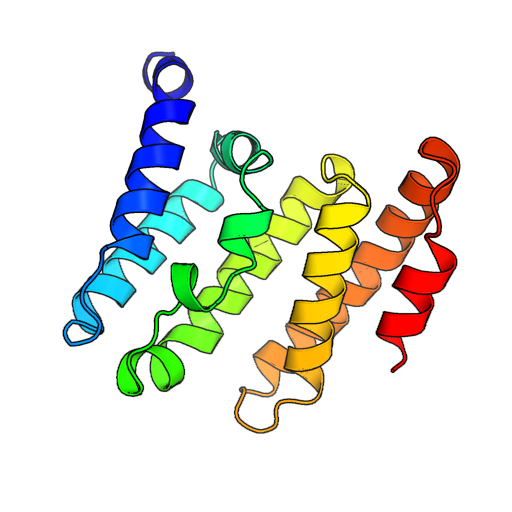L A C 1
ATOM 1003 O O . VAL A 1 128 ? -7.167 -6.619 14.497 1.00 92.31 128 VAL A O 1
ATOM 1006 N N . ASP A 1 129 ? -5.143 -6.082 15.311 1.00 87.75 129 ASP A N 1
ATOM 1007 C CA . ASP A 1 129 ? -5.667 -5.301 16.441 1.00 87.75 129 ASP A CA 1
ATOM 1008 C C . ASP A 1 129 ? -6.476 -4.082 15.977 1.00 87.75 129 ASP A C 1
ATOM 1010 O O . ASP A 1 129 ? -7.490 -3.722 16.581 1.00 87.75 129 ASP A O 1
ATOM 1014 N N . CYS A 1 130 ? -6.047 -3.457 14.877 1.00 90.25 130 CYS A N 1
ATOM 1015 C CA . CYS A 1 130 ? -6.725 -2.304 14.294 1.00 90.25 130 CYS A CA 1
ATOM 1016 C C . CYS A 1 130 ? -8.094 -2.691 13.723 1.00 90.25 130 CYS A C 1
ATOM 1018 O O . CYS A 1 130 ? -9.084 -2.010 13.980 1.00 90.25 130 CYS A O 1
ATOM 1020 N N . ILE A 1 131 ? -8.158 -3.805 12.991 1.00 91.50 131 ILE A N 1
ATOM 1021 C CA . ILE A 1 131 ? -9.387 -4.351 12.412 1.00 91.50 131 ILE A CA 1
ATOM 1022 C C . ILE A 1 131 ? -10.351 -4.760 13.521 1.00 91.50 131 ILE A C 1
ATOM 1024 O O . ILE A 1 131 ? -11.527 -4.412 13.447 1.00 91.50 131 ILE A O 1
ATOM 1028 N N . ARG A 1 132 ? -9.865 -5.429 14.576 1.00 89.44 132 ARG A N 1
ATOM 1029 C CA . ARG A 1 132 ? -10.695 -5.795 15.733 1.00 89.44 132 ARG A CA 1
ATOM 1030 C C . ARG A 1 132 ? -11.342 -4.560 16.363 1.00 89.44 132 ARG A C 1
ATOM 1032 O O . ARG A 1 132 ? -12.560 -4.510 16.487 1.00 89.44 132 ARG A O 1
ATOM 1039 N N . SER A 1 133 ? -10.533 -3.549 16.682 1.00 88.94 133 SER A N 1
ATOM 1040 C CA . SER A 1 133 ? -11.003 -2.292 17.282 1.00 88.94 133 SER A CA 1
ATOM 1041 C C . SER A 1 133 ? -12.019 -1.561 16.391 1.00 88.94 133 SER A C 1
ATOM 1043 O O . SER A 1 133 ? -13.073 -1.131 16.858 1.00 88.94 133 SER A O 1
ATOM 1045 N N . LYS A 1 134 ? -11.758 -1.470 15.079 1.00 88.75 134 LYS A N 1
ATOM 1046 C CA . LYS A 1 134 ? -12.678 -0.834 14.119 1.00 88.75 134 LYS A CA 1
ATOM 1047 C C . LYS A 1 134 ? -13.978 -1.610 13.932 1.00 88.75 134 LYS A C 1
ATOM 1049 O O . LYS A 1 134 ? -15.037 -1.000 13.835 1.00 88.75 134 LYS A O 1
ATOM 1054 N N . SER A 1 135 ? -13.917 -2.939 13.929 1.00 87.31 135 SER A N 1
ATOM 1055 C CA . SER A 1 135 ? -15.094 -3.803 13.811 1.00 87.31 135 SER A CA 1
ATOM 1056 C C . SER A 1 135 ? -16.080 -3.589 14.959 1.00 87.31 135 SER A C 1
ATOM 1058 O O . SER A 1 135 ? -17.285 -3.563 14.717 1.00 87.31 135 SER A O 1
ATOM 1060 N N . GLU A 1 136 ? -15.576 -3.413 16.184 1.00 84.81 136 GLU A N 1
ATOM 1061 C CA . GLU A 1 136 ? -16.392 -3.127 17.370 1.00 84.81 136 GLU A CA 1
ATOM 1062 C C . GLU A 1 136 ? -17.061 -1.745 17.286 1.00 84.81 136 GLU A C 1
ATOM 1064 O O . GLU A 1 136 ? -18.210 -1.593 17.695 1.00 84.81 136 GLU A O 1
ATOM 1069 N N . GLN A 1 137 ? -16.373 -0.748 16.718 1.00 82.81 137 GLN A N 1
ATOM 1070 C CA . GLN A 1 137 ? -16.894 0.617 16.559 1.00 82.81 137 GLN A CA 1
ATOM 1071 C C . GLN A 1 137 ? -17.926 0.740 15.431 1.00 82.81 137 GLN A C 1
ATOM 1073 O O . GLN A 1 137 ? -18.930 1.433 15.580 1.00 82.81 137 GLN A O 1
ATOM 1078 N N . GLU A 1 138 ? -17.678 0.093 14.293 1.00 80.00 138 GLU A N 1
ATOM 1079 C CA . GLU A 1 138 ? -18.464 0.273 13.066 1.00 80.00 138 GLU A CA 1
ATOM 1080 C C . GLU A 1 138 ? -19.602 -0.752 12.919 1.00 80.00 138 GLU A C 1
ATOM 1082 O O . GLU A 1 138 ? -20.326 -0.722 11.927 1.00 80.00 138 GLU A O 1
ATOM 1087 N N . SER A 1 139 ? -19.788 -1.672 13.880 1.00 73.75 139 SER A N 1
ATOM 1088 C CA . SER A 1 139 ? -20.669 -2.854 13.725 1.00 73.75 139 SER A CA 1
ATOM 1089 C C . SER A 1 139 ? -20.343 -3.671 12.461 1.00 73.75 139 SER A C 1
ATOM 1091 O O . SER A 1 139 ? -21.205 -4.332 11.882 1.00 73.75 139 SER A O 1
ATOM 1093 N N . GLY A 1 140 ? -19.099 -3.561 11.990 1.00 68.69 140 GLY A N 1
ATOM 1094 C CA . GLY A 1 140 ? -18.647 -4.092 10.713 1.00 68.69 140 GLY A CA 1
ATOM 1095 C C . GLY A 1 140 ? -18.261 -5.564 10.801 1.00 68.69 140 GLY A C 1
ATOM 1096 O O . GLY A 1 140 ? -18.066 -6.116 11.883 1.00 68.69 140 GLY A O 1
ATOM 1097 N N . ASN A 1 141 ? -18.102 -6.208 9.647 1.00 78.50 141 ASN A N 1
ATOM 1098 C CA . ASN A 1 141 ? -17.720 -7.615 9.574 1.00 78.50 141 ASN A CA 1
ATOM 1099 C C . ASN A 1 141 ? -16.191 -7.796 9.606 1.00 78.50 141 ASN A C 1
ATOM 1101 O O . ASN A 1 141 ? -15.577 -8.270 8.650 1.00 78.50 141 ASN A O 1
ATOM 1105 N N . GLY A 1 142 ? -15.551 -7.384 10.705 1.00 78.88 142 GLY A N 1
ATOM 1106 C CA . GLY A 1 142 ? -14.104 -7.542 10.880 1.00 78.88 142 GLY A CA 1
ATOM 1107 C C . GLY A 1 142 ? -13.661 -9.004 10.856 1.00 78.88 142 GLY A C 1
ATOM 1108 O O . GLY A 1 142 ? -12.552 -9.295 10.419 1.00 78.88 142 GLY A O 1
ATOM 1109 N N . ARG A 1 143 ? -14.541 -9.938 11.243 1.00 82.25 143 ARG A N 1
ATOM 1110 C CA . ARG A 1 143 ? -14.274 -11.380 11.171 1.00 82.25 143 ARG A CA 1
ATOM 1111 C C . ARG A 1 143 ? -13.977 -11.831 9.742 1.00 82.25 143 ARG A C 1
ATOM 1113 O O . ARG A 1 143 ? -12.988 -12.528 9.546 1.00 82.25 143 ARG A O 1
ATOM 1120 N N . ASP A 1 144 ? -14.787 -11.426 8.766 1.00 83.81 144 ASP A N 1
ATOM 1121 C CA . ASP A 1 144 ? -14.561 -11.792 7.363 1.00 83.81 144 ASP A CA 1
ATOM 1122 C C . ASP A 1 144 ? -13.238 -11.227 6.838 1.00 83.81 144 ASP A C 1
ATOM 1124 O O . ASP A 1 144 ? -12.517 -11.907 6.112 1.00 83.81 144 ASP A O 1
ATOM 1128 N N . VAL A 1 145 ? -12.886 -9.998 7.235 1.00 82.31 145 VAL A N 1
ATOM 1129 C CA . VAL A 1 145 ? -11.603 -9.386 6.856 1.00 82.31 145 VAL A CA 1
ATOM 1130 C C . VAL A 1 145 ? -10.432 -10.176 7.436 1.00 82.31 145 VAL A C 1
ATOM 1132 O O . VAL A 1 145 ? -9.473 -10.444 6.721 1.00 82.31 145 VAL A O 1
ATOM 1135 N N . LEU A 1 146 ? -10.521 -10.585 8.705 1.00 82.50 146 LEU A N 1
ATOM 1136 C CA . LEU A 1 146 ? -9.489 -11.395 9.353 1.00 82.50 146 LEU A CA 1
ATOM 1137 C C . LEU A 1 146 ? -9.388 -12.801 8.747 1.00 82.50 146 LEU A C 1
ATOM 1139 O O . LEU A 1 146 ? -8.283 -13.317 8.622 1.00 82.50 146 LEU A O 1
ATOM 1143 N N . MET A 1 147 ? -10.505 -13.416 8.342 1.00 84.00 147 MET A N 1
ATOM 1144 C CA . MET A 1 147 ? -10.475 -14.731 7.688 1.00 84.00 147 MET A CA 1
ATOM 1145 C C . MET A 1 147 ? -9.738 -14.678 6.347 1.00 84.00 147 MET A C 1
ATOM 1147 O O . MET A 1 147 ? -8.927 -15.556 6.086 1.00 84.00 147 MET A O 1
ATOM 1151 N N . ARG A 1 148 ? -9.912 -13.606 5.561 1.00 80.12 148 ARG A N 1
ATOM 1152 C CA . ARG A 1 148 ? -9.157 -13.394 4.310 1.00 80.12 148 ARG A CA 1
ATOM 1153 C C . ARG A 1 148 ? -7.649 -13.218 4.499 1.00 80.12 148 ARG A C 1
ATOM 1155 O O . ARG A 1 148 ? -6.925 -13.234 3.519 1.00 80.12 148 ARG A O 1
ATOM 1162 N N . MET A 1 149 ? -7.165 -12.980 5.719 1.00 81.31 149 MET A N 1
ATOM 1163 C CA . MET A 1 149 ? -5.720 -12.943 5.990 1.00 81.31 149 MET A CA 1
ATOM 1164 C C . MET A 1 149 ? -5.109 -14.347 6.069 1.00 81.31 149 MET A C 1
ATOM 1166 O O . MET A 1 149 ? -3.888 -14.467 6.081 1.00 81.31 149 MET A O 1
ATOM 1170 N N . LEU A 1 150 ? -5.947 -15.376 6.229 1.00 72.25 150 LEU A N 1
ATOM 1171 C CA . LEU A 1 150 ? -5.559 -16.779 6.386 1.00 72.25 150 LEU A CA 1
ATOM 1172 C C . LEU A 1 150 ? -5.774 -17.598 5.104 1.00 72.25 150 LEU A C 1
ATOM 1174 O O . LEU A 1 150 ? -5.403 -18.771 5.084 1.00 72.25 150 LEU A O 1
ATOM 1178 N N . GLU A 1 151 ? -6.427 -17.000 4.105 1.00 64.69 151 GLU A N 1
ATOM 1179 C CA . GLU A 1 151 ? -6.649 -17.545 2.760 1.00 64.69 151 G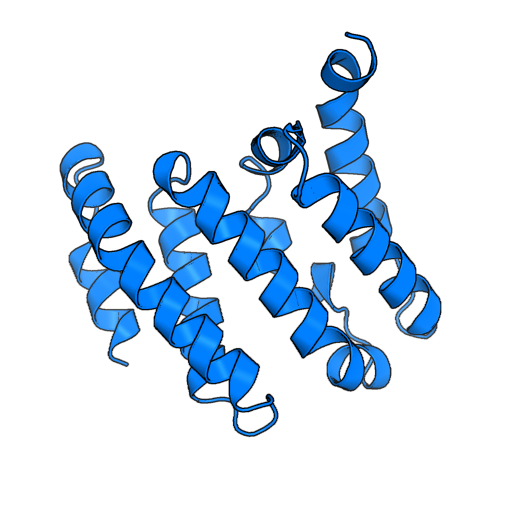LU A CA 1
ATOM 1180 C C . GLU A 1 151 ? -5.505 -17.142 1.835 1.00 64.69 151 GLU A C 1
ATOM 1182 O O . GLU A 1 151 ? -5.091 -18.024 1.052 1.00 64.69 151 GLU A O 1
#

Organism: Neotoma lepida (NCBI:txid56216)

pLDDT: mean 90.83, std 6.04, range [63.0, 97.5]

Foldseek 3Di:
DVCVVCLLVVLVVLLCCLLPPDLVCLVVLQVSLVVVLVCLPDPSLLSCQVVLVSLLPCCRNQNDHPVSCLPCVLVSLVSNLVSCLVCLLVHALVSLLSLLLSLLVQLVPPSDDVVSNVSSVVSLVSNLVSLVVNCVVVVDPSVVSNVSNVD

Sequence (151 aa):
ELVTKYSQQMVKGMLQLLSNCPAETAHLRKELLIAAKHILTTELRNQFIPCMDKLFDESILIGSGYTARETLRPLAYSTLADLVHHVRQHLPLSDLSLAVQLFAKNIDDESLPSSIQTMSCKLLLNLVDCIRSKSEQESGNGRDVLMRMLE

InterPro domains:
  IPR016024 Armadillo-type fold [SSF48371] (3-138)
  IPR046807 Tra1, HEAT repeat central region [PF20175] (3-151)
  IPR050517 DNA Damage Response and Repair Kinase [PTHR11139] (16-130)

Secondary structure (DSSP, 8-state):
-HHHHHHHHHHHHHHHHHHHS-TT-HHHHHHHHHHHHHHHTSGGGGGGGGGHHHHS-HHHHT-S-HHHHHHHHHHHHHHHHHHHHHHGGGS-HHHHHHHHHHHHHHHH-TTS-HHHHHHHHHHHHHHHHHHHHHHHHHT--HHHHHHTT--

Mean predicted aligned error: 4.35 Å

Nearest PDB structures (foldseek):
  9c47-assembly1_C  TM=8.833E-01  e=2.601E-12  Homo sapiens
  8qri-assembly1_C  TM=8.272E-01  e=1.401E-10  Homo sapiens
  8esc-assembly1_Z  TM=9.213E-01  e=1.244E-06  Saccharomyces cerevisiae
  8zyv-assembly1_E  TM=2.249E-01  e=4.587E+00  Vibrio alginolyticus
  8zz0-assembly1_F  TM=1.862E-01  e=8.221E+00  Vibrio alginolyticus

Solvent-accessible surface area (backbone atoms only — not comparable to full-atom values): 8492 Å² total; per-residue (Å²): 111,69,66,68,75,46,38,66,59,51,51,52,51,52,52,50,52,45,59,68,50,60,54,90,40,41,68,61,51,50,54,52,49,53,53,48,42,59,48,47,74,42,86,62,36,70,69,44,62,92,49,44,73,56,65,69,33,55,62,33,70,48,37,85,21,67,72,21,42,74,68,36,46,68,58,51,52,52,47,49,50,53,41,46,67,74,46,47,91,77,51,54,70,70,55,51,42,51,50,46,58,53,34,45,52,44,54,74,37,81,90,51,58,69,68,56,22,53,48,27,53,56,48,52,61,66,41,48,64,51,42,53,56,45,18,71,74,67,76,46,70,34,65,63,51,57,51,59,68,78,108